Protein AF-A0A850UDJ8-F1 (afdb_monomer_lite)

Radius of gyration: 15.78 Å; chains: 1; bounding box: 30×34×38 Å

Secondary structure (DSSP, 8-state):
-PPPTT-S---TT-S---SSS--------SS-----EEEEE---GGGTTSS--TTS--EEEEEE----S--S----TT----PEEEEEEE--TTT-SEEEEE--

Foldseek 3Di:
DQDDQPDPDAPPPNHDDDPDQDDDDDDDDPDDDDDFKDKAAHPEPVVVPDLDDVRDHFKDWDFDDDPPPPDPDDDPPPDPPGGHTFDIDTDDCHVPRMDMGTTD

Organism: Grus americana (NCBI:txid9117)

Sequence (104 aa):
SPPPPFQP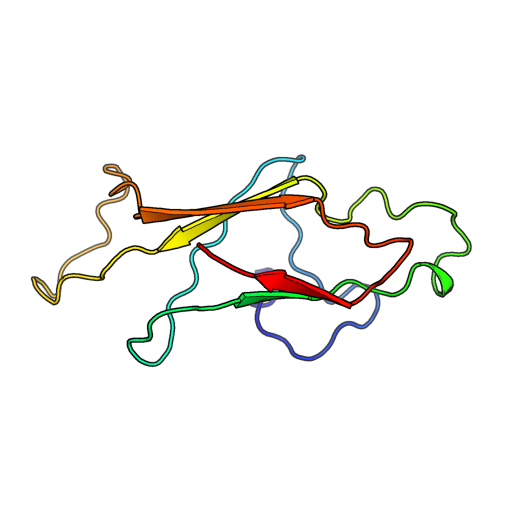DNHPGNCWPFPGSQGHVLIKLSVPITPRAVTMDHVSGSAFHRDSIPSAPKDFAVYVSHLSSRGRGGLKEGREEKGTFLGEFTFLAALNPRQTFQLK

InterPro domains:
  IPR012919 SUN domain [PF07738] (6-104)
  IPR012919 SUN domain [PS51469] (1-104)
  IPR045119 SUN domain-containing protein 1-5 [PTHR12911] (7-104)

Structure (mmCIF, N/CA/C/O backbone):
data_AF-A0A850UDJ8-F1
#
_entry.id   AF-A0A850UDJ8-F1
#
loop_
_atom_site.group_PDB
_atom_site.id
_atom_site.type_symbol
_atom_site.label_atom_id
_atom_site.label_alt_id
_atom_site.label_comp_id
_atom_site.label_asym_id
_atom_site.label_entity_id
_atom_site.label_seq_id
_atom_site.pdbx_PDB_ins_code
_atom_site.Cartn_x
_atom_site.Cartn_y
_atom_site.Cartn_z
_atom_site.occupancy
_atom_site.B_iso_or_equiv
_atom_site.auth_seq_id
_atom_site.auth_comp_id
_atom_site.auth_asym_id
_atom_site.auth_atom_id
_atom_site.pdbx_PDB_model_num
ATOM 1 N N . SER A 1 1 ? -1.351 18.601 -11.253 1.00 52.19 1 SER A N 1
ATOM 2 C CA . SER A 1 1 ? -1.547 17.717 -10.090 1.00 52.19 1 SER A CA 1
ATOM 3 C C . SER A 1 1 ? -1.498 16.276 -10.548 1.00 52.19 1 SER A C 1
ATOM 5 O O . SER A 1 1 ? -2.068 16.011 -11.601 1.00 52.19 1 SER A O 1
ATOM 7 N N . PRO A 1 2 ? -0.815 15.372 -9.831 1.00 52.78 2 PRO A N 1
ATOM 8 C CA . PRO A 1 2 ? -0.848 13.950 -10.162 1.00 52.78 2 PRO A CA 1
ATOM 9 C C . PRO A 1 2 ? -2.263 13.380 -9.922 1.00 52.78 2 PRO A C 1
ATOM 11 O O . PRO A 1 2 ? -3.002 13.941 -9.103 1.00 52.78 2 PRO A O 1
ATOM 14 N N . PRO A 1 3 ? -2.670 12.319 -10.643 1.00 56.88 3 PRO A N 1
ATOM 15 C CA . PRO A 1 3 ? -3.977 11.697 -10.451 1.00 56.88 3 PRO A CA 1
ATOM 16 C C . PRO A 1 3 ? -4.118 11.156 -9.017 1.00 56.88 3 PRO A C 1
ATOM 18 O O . PRO A 1 3 ? -3.115 10.802 -8.393 1.00 56.88 3 PRO A O 1
ATOM 21 N N . PRO A 1 4 ? -5.340 11.105 -8.455 1.00 62.09 4 PRO A N 1
ATOM 22 C CA . PRO A 1 4 ? -5.552 10.538 -7.129 1.00 62.09 4 PRO A CA 1
ATOM 23 C C . PRO A 1 4 ? -5.120 9.060 -7.104 1.00 62.09 4 PRO A C 1
ATOM 25 O O . PRO A 1 4 ? -5.325 8.358 -8.092 1.00 62.09 4 PRO A O 1
ATOM 28 N N . PRO A 1 5 ? -4.602 8.545 -5.974 1.00 60.41 5 PRO A N 1
ATOM 29 C CA . PRO A 1 5 ? -4.069 7.178 -5.863 1.00 60.41 5 PRO A CA 1
ATOM 30 C C . PRO A 1 5 ? -5.134 6.068 -5.984 1.00 60.41 5 PRO A C 1
ATOM 32 O O . PRO A 1 5 ? -4.816 4.893 -5.847 1.00 60.41 5 PRO A O 1
ATOM 35 N N . PHE A 1 6 ? -6.399 6.426 -6.232 1.00 63.16 6 PHE A N 1
ATOM 36 C CA . PHE A 1 6 ? -7.558 5.528 -6.277 1.00 63.16 6 PHE A CA 1
ATOM 37 C C . PHE A 1 6 ? -8.179 5.436 -7.669 1.00 63.16 6 PHE A C 1
ATOM 39 O O . PHE A 1 6 ? -9.403 5.425 -7.803 1.00 63.16 6 PHE A O 1
ATOM 46 N N . GLN A 1 7 ? -7.359 5.416 -8.716 1.00 63.16 7 GLN A N 1
ATOM 47 C CA . GLN A 1 7 ? -7.863 5.082 -10.042 1.00 63.16 7 GLN A CA 1
ATOM 48 C C . GLN A 1 7 ? -7.795 3.560 -10.233 1.00 63.16 7 GLN A C 1
ATOM 50 O O . GLN A 1 7 ? -6.753 2.968 -9.969 1.00 63.16 7 GLN A O 1
ATOM 55 N N . PRO A 1 8 ? -8.891 2.902 -10.657 1.00 64.31 8 PRO A N 1
ATOM 56 C CA . PRO A 1 8 ? -8.872 1.471 -10.972 1.00 64.31 8 PRO A CA 1
ATOM 57 C C . PRO A 1 8 ? -8.052 1.165 -12.236 1.00 64.31 8 PRO A C 1
ATOM 59 O O . PRO A 1 8 ? -7.774 0.006 -12.529 1.00 64.31 8 PRO A O 1
ATOM 62 N N . ASP A 1 9 ? -7.696 2.207 -12.987 1.00 70.69 9 ASP A N 1
ATOM 63 C CA . ASP A 1 9 ? -6.836 2.153 -14.154 1.00 70.69 9 ASP A CA 1
ATOM 64 C C . ASP A 1 9 ? -5.365 2.042 -13.726 1.00 70.69 9 ASP A C 1
ATOM 66 O O . ASP A 1 9 ? -4.840 2.912 -13.033 1.00 70.69 9 ASP A O 1
ATOM 70 N N . ASN A 1 10 ? -4.710 0.967 -14.163 1.00 69.31 10 ASN A N 1
ATOM 71 C CA . ASN A 1 10 ? -3.302 0.684 -13.918 1.00 69.31 10 ASN A CA 1
ATOM 72 C C . ASN A 1 10 ? -2.476 0.611 -15.214 1.00 69.31 10 ASN A C 1
ATOM 74 O O . ASN A 1 10 ? -1.465 -0.087 -15.238 1.00 69.31 10 ASN A O 1
ATOM 78 N N . HIS A 1 11 ? -2.883 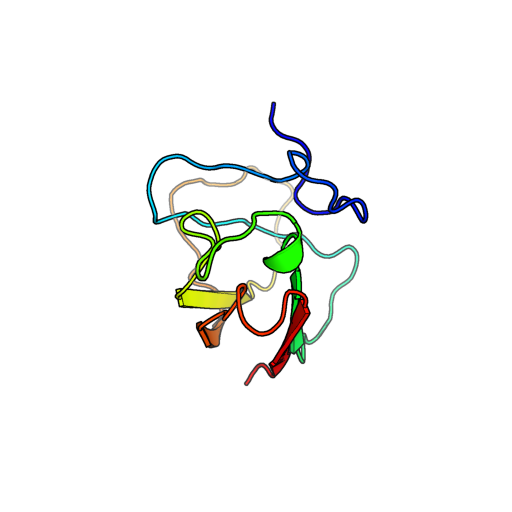1.277 -16.300 1.00 76.00 11 HIS A N 1
ATOM 79 C CA . HIS A 1 11 ? -2.078 1.327 -17.523 1.00 76.00 11 HIS A CA 1
ATOM 80 C C . HIS A 1 11 ? -0.713 2.000 -17.264 1.00 76.00 11 HIS A C 1
ATOM 82 O O . HIS A 1 11 ? -0.594 2.863 -16.388 1.00 76.00 11 HIS A O 1
ATOM 88 N N . PRO A 1 12 ? 0.343 1.648 -18.025 1.00 75.12 12 PRO A N 1
ATOM 89 C CA . PRO A 1 12 ? 1.637 2.318 -17.923 1.00 75.12 12 PRO A CA 1
ATOM 90 C C . PRO A 1 12 ? 1.511 3.847 -18.001 1.00 75.12 12 PRO A C 1
ATOM 92 O O . PRO A 1 12 ? 0.957 4.380 -18.957 1.00 75.12 12 PRO A O 1
ATOM 95 N N . GLY A 1 13 ? 2.032 4.544 -16.987 1.00 74.56 13 GLY A N 1
ATOM 96 C CA . GLY A 1 13 ? 1.941 6.006 -16.860 1.00 74.56 13 GLY A CA 1
ATOM 97 C C . GLY A 1 13 ? 0.802 6.505 -15.963 1.00 74.56 13 GLY A C 1
ATOM 98 O O . GLY A 1 13 ? 0.881 7.630 -15.475 1.00 74.56 13 GLY A O 1
ATOM 99 N N . ASN A 1 14 ? -0.189 5.664 -15.652 1.00 79.31 14 ASN A N 1
ATOM 100 C CA . ASN A 1 14 ? -1.286 5.984 -14.735 1.00 79.31 14 ASN A CA 1
ATOM 101 C C . ASN A 1 14 ? -0.928 5.584 -13.298 1.00 79.31 14 ASN A C 1
ATOM 103 O O . ASN A 1 14 ? -1.538 4.710 -12.689 1.00 79.31 14 ASN A O 1
ATOM 107 N N . CYS A 1 15 ? 0.110 6.215 -12.755 1.00 81.62 15 CYS A N 1
ATOM 108 C CA . CYS A 1 15 ? 0.528 6.040 -11.367 1.00 81.62 15 CYS A CA 1
ATOM 109 C C . CYS A 1 15 ? 0.705 7.395 -10.670 1.00 81.62 15 CYS A C 1
ATOM 111 O O . CYS A 1 15 ? 0.694 8.451 -11.306 1.00 81.62 15 CYS A O 1
ATOM 113 N N . TRP A 1 16 ? 0.845 7.371 -9.343 1.00 83.50 16 TRP A N 1
ATOM 114 C CA . TRP A 1 16 ? 1.138 8.560 -8.545 1.00 83.50 16 TRP A CA 1
ATOM 115 C C . TRP A 1 16 ? 2.638 8.609 -8.221 1.00 83.50 16 TRP A C 1
ATOM 117 O O . TRP A 1 16 ? 3.081 7.911 -7.305 1.00 83.50 16 TRP A O 1
ATOM 127 N N . PRO A 1 17 ? 3.447 9.379 -8.972 1.00 84.50 17 PRO A N 1
ATOM 128 C CA . PRO A 1 17 ? 4.866 9.511 -8.682 1.00 84.50 17 PRO A CA 1
ATOM 129 C C . PRO A 1 17 ? 5.100 10.488 -7.525 1.00 84.50 17 PRO A C 1
ATOM 131 O O . PRO A 1 17 ? 4.431 11.517 -7.411 1.00 84.50 17 PRO A O 1
ATOM 134 N N . PHE A 1 18 ? 6.123 10.206 -6.723 1.00 86.44 18 PHE A N 1
ATOM 135 C CA . PHE A 1 18 ? 6.686 11.129 -5.740 1.00 86.44 18 PHE A CA 1
ATOM 136 C C . PHE A 1 18 ? 8.216 11.182 -5.900 1.00 86.44 18 PHE A C 1
ATOM 138 O O . PHE A 1 18 ? 8.810 10.225 -6.400 1.00 86.44 18 PHE A O 1
ATOM 145 N N . PRO A 1 19 ? 8.874 12.303 -5.549 1.00 86.62 19 PRO A N 1
ATOM 146 C CA . PRO A 1 19 ? 10.322 12.425 -5.677 1.00 86.62 19 PRO A CA 1
ATOM 147 C C . PRO A 1 19 ? 11.054 11.551 -4.648 1.00 86.62 19 PRO A C 1
ATOM 149 O O . PRO A 1 19 ? 10.709 11.542 -3.469 1.00 86.62 19 PRO A O 1
ATOM 152 N N . GLY A 1 20 ? 12.116 10.871 -5.086 1.00 90.62 20 GLY A N 1
ATOM 153 C CA . GLY A 1 20 ? 12.928 10.004 -4.229 1.00 90.62 20 GLY A CA 1
ATOM 154 C C . GLY A 1 20 ? 12.316 8.617 -4.007 1.00 90.62 20 GLY A C 1
ATOM 155 O O . GLY A 1 20 ? 11.490 8.156 -4.786 1.00 90.62 20 GLY A O 1
ATOM 156 N N . SER A 1 21 ? 12.771 7.930 -2.957 1.00 89.94 21 SER A N 1
ATOM 157 C CA . SER A 1 21 ? 12.367 6.555 -2.617 1.00 89.94 21 SER A CA 1
ATOM 158 C C . SER A 1 21 ? 11.565 6.450 -1.318 1.00 89.94 21 SER A C 1
ATOM 160 O O . SER A 1 21 ? 11.171 5.355 -0.925 1.00 89.94 21 SER A O 1
ATOM 162 N N . GLN A 1 22 ? 11.323 7.577 -0.644 1.00 91.88 22 GLN A N 1
ATOM 163 C CA . GLN A 1 22 ? 10.589 7.643 0.614 1.00 91.88 22 GLN A CA 1
ATOM 164 C C . GLN A 1 22 ? 9.468 8.671 0.506 1.00 91.88 22 GLN A C 1
ATOM 166 O O . GLN A 1 22 ? 9.687 9.814 0.111 1.00 91.88 22 GLN A O 1
ATOM 171 N N . GLY A 1 23 ? 8.266 8.255 0.881 1.00 89.38 23 GLY A N 1
ATOM 172 C CA . GLY A 1 23 ? 7.072 9.081 0.853 1.00 89.38 23 GLY A CA 1
ATOM 173 C C . GLY A 1 23 ? 5.960 8.425 1.659 1.00 89.38 23 GLY A C 1
ATOM 174 O O . GLY A 1 23 ? 6.069 7.269 2.066 1.00 89.38 23 GLY A O 1
ATOM 175 N N . HIS A 1 24 ? 4.888 9.168 1.897 1.00 88.81 24 H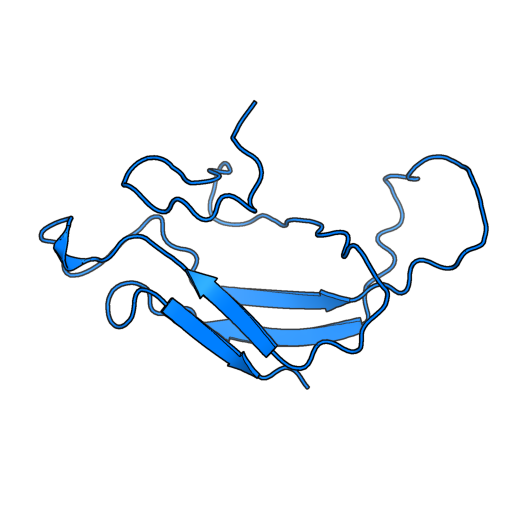IS A N 1
ATOM 176 C CA . HIS A 1 24 ? 3.691 8.649 2.544 1.00 88.81 24 HIS A CA 1
ATOM 177 C C . HIS A 1 24 ? 2.449 9.193 1.847 1.00 88.81 24 HIS A C 1
ATOM 179 O O . HIS A 1 24 ? 2.469 10.260 1.233 1.00 88.81 24 HIS A O 1
ATOM 185 N N . VAL A 1 25 ? 1.355 8.449 1.962 1.00 87.56 25 VAL A N 1
ATOM 186 C CA . VAL A 1 25 ? 0.041 8.855 1.473 1.00 87.56 25 VAL A CA 1
ATOM 187 C C . VAL A 1 25 ? -0.969 8.681 2.595 1.00 87.56 25 VAL A C 1
ATOM 189 O O . VAL A 1 25 ? -1.004 7.644 3.257 1.00 87.56 25 VAL A O 1
ATOM 192 N N . LEU A 1 26 ? -1.792 9.704 2.818 1.00 87.38 26 LEU A N 1
ATOM 193 C CA . LEU A 1 26 ? -2.900 9.627 3.760 1.00 87.38 26 LEU A CA 1
ATOM 194 C C . LEU A 1 26 ? -4.184 9.288 3.007 1.00 87.38 26 LEU A C 1
ATOM 196 O O . LEU A 1 26 ? -4.603 10.007 2.100 1.00 87.38 26 LEU A O 1
ATOM 200 N N . ILE A 1 27 ? -4.819 8.193 3.411 1.00 87.69 27 ILE A N 1
ATOM 201 C CA . ILE A 1 27 ? -6.029 7.669 2.783 1.00 87.69 27 ILE A C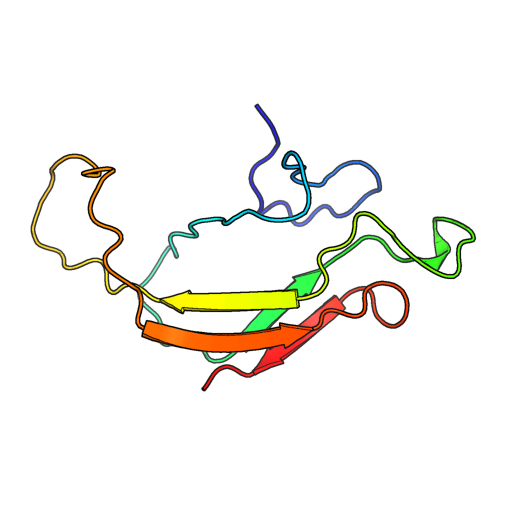A 1
ATOM 202 C C . ILE A 1 27 ? -7.191 7.812 3.761 1.00 87.69 27 ILE A C 1
ATOM 204 O O . ILE A 1 27 ? -7.241 7.133 4.784 1.00 87.69 27 ILE A O 1
ATOM 208 N N . LYS A 1 28 ? -8.153 8.682 3.439 1.00 88.12 28 LYS A N 1
ATOM 209 C CA . LYS A 1 28 ? -9.402 8.788 4.197 1.00 88.12 28 LYS A CA 1
ATOM 210 C C . LYS A 1 28 ? -10.430 7.814 3.628 1.00 88.12 28 LYS A C 1
ATOM 212 O O . LYS A 1 28 ? -10.904 8.000 2.511 1.00 88.12 28 LYS A O 1
ATOM 217 N N . LEU A 1 29 ? -10.792 6.803 4.412 1.00 87.88 29 LEU A N 1
ATOM 218 C CA . LEU A 1 29 ? -11.852 5.865 4.049 1.00 87.88 29 LEU A CA 1
ATOM 219 C C . LEU A 1 29 ? -13.227 6.545 4.107 1.00 87.88 29 LEU A C 1
ATOM 221 O O . LEU A 1 29 ? -13.459 7.442 4.921 1.00 87.88 29 LEU A O 1
ATOM 225 N N . SER A 1 30 ? -14.142 6.116 3.236 1.00 87.75 30 SER A N 1
ATOM 226 C CA . SER A 1 30 ? -15.509 6.654 3.159 1.00 87.75 30 SER A CA 1
ATOM 227 C C . SER A 1 30 ? -16.331 6.354 4.412 1.00 87.75 30 SER A C 1
ATOM 229 O O . SER A 1 30 ? -17.203 7.139 4.781 1.00 87.75 30 SER A O 1
ATOM 231 N N . VAL A 1 31 ? -16.033 5.236 5.074 1.00 88.06 31 VAL A N 1
ATOM 232 C CA . VAL A 1 31 ? -16.688 4.778 6.298 1.00 88.06 31 VAL A CA 1
ATOM 233 C C . VAL A 1 31 ? -15.652 4.246 7.295 1.00 88.06 31 VAL A C 1
ATOM 235 O O . VAL A 1 31 ? -14.586 3.781 6.879 1.00 88.06 31 VAL A O 1
ATOM 238 N N . PRO A 1 32 ? -15.942 4.286 8.607 1.00 87.62 32 PRO A N 1
ATOM 239 C CA . PRO A 1 32 ? -15.101 3.648 9.612 1.00 87.62 32 PRO A CA 1
ATOM 240 C C . PRO A 1 32 ? -15.110 2.124 9.444 1.00 87.62 32 PRO A C 1
ATOM 242 O O . PRO A 1 32 ? -16.177 1.515 9.388 1.00 87.62 32 PRO A O 1
ATOM 245 N N . ILE A 1 33 ? -13.928 1.509 9.404 1.00 89.62 33 ILE A N 1
ATOM 246 C CA . ILE A 1 33 ? -13.755 0.051 9.360 1.00 89.62 33 ILE A CA 1
ATOM 247 C C . ILE A 1 33 ? -12.607 -0.379 10.273 1.00 89.62 33 ILE A C 1
ATOM 249 O O . ILE A 1 33 ? -11.740 0.425 10.613 1.00 89.62 33 ILE A O 1
ATOM 253 N N . THR A 1 34 ? -12.558 -1.671 10.591 1.00 91.88 34 THR A N 1
ATOM 254 C CA . THR A 1 34 ? -11.342 -2.336 11.076 1.00 91.88 34 THR A CA 1
ATOM 255 C C . THR A 1 34 ? -10.650 -2.981 9.873 1.00 91.88 34 THR A C 1
ATOM 257 O O . THR A 1 34 ? -11.148 -3.996 9.373 1.00 91.88 34 THR A O 1
ATOM 260 N N . PRO A 1 35 ? -9.563 -2.395 9.340 1.00 92.88 35 PRO A N 1
ATOM 261 C CA . PRO A 1 35 ? -8.901 -2.945 8.165 1.00 92.88 35 PRO A CA 1
ATOM 262 C C . PRO A 1 35 ? -8.234 -4.280 8.523 1.00 92.88 35 PRO A C 1
ATOM 264 O O . PRO A 1 35 ? -7.562 -4.389 9.542 1.00 92.88 35 PRO A O 1
ATOM 267 N N . ARG A 1 36 ? -8.432 -5.301 7.683 1.00 95.62 36 ARG A N 1
ATOM 268 C CA . ARG A 1 36 ? -7.818 -6.635 7.855 1.00 95.62 36 ARG A CA 1
ATOM 269 C C . ARG A 1 36 ? -6.681 -6.901 6.882 1.00 95.62 36 ARG A C 1
ATOM 271 O O . ARG A 1 36 ? -5.797 -7.694 7.166 1.00 95.62 36 ARG A O 1
ATOM 278 N N . ALA A 1 37 ? -6.722 -6.254 5.725 1.00 96.94 37 ALA A N 1
ATOM 279 C CA . ALA A 1 37 ? -5.720 -6.401 4.691 1.00 96.94 37 ALA A CA 1
ATOM 280 C C . ALA A 1 37 ? -5.637 -5.124 3.857 1.00 96.94 37 ALA A C 1
ATOM 282 O O . ALA A 1 37 ? -6.612 -4.373 3.760 1.00 96.94 37 ALA A O 1
ATOM 283 N N . VAL A 1 38 ? -4.492 -4.919 3.217 1.00 95.62 38 VAL A N 1
ATOM 284 C CA . VAL A 1 38 ? -4.321 -3.954 2.125 1.00 95.62 38 VAL A CA 1
ATOM 285 C C . VAL A 1 38 ? -3.909 -4.692 0.863 1.00 95.62 38 VAL A C 1
ATOM 287 O O . VAL A 1 38 ? -3.292 -5.751 0.938 1.00 95.62 38 VAL A O 1
ATOM 290 N N . THR A 1 39 ? -4.247 -4.146 -0.300 1.00 95.00 39 THR A N 1
ATOM 291 C CA . THR A 1 39 ? -3.768 -4.663 -1.587 1.00 95.00 39 THR A CA 1
ATOM 292 C C . THR A 1 39 ? -2.980 -3.571 -2.288 1.00 95.00 39 THR A C 1
ATOM 294 O O . THR A 1 39 ? -3.441 -2.433 -2.346 1.00 95.00 39 THR A O 1
ATOM 297 N N . MET A 1 40 ? -1.796 -3.919 -2.785 1.00 91.56 40 MET A N 1
ATOM 298 C CA . MET A 1 40 ? -0.960 -3.051 -3.606 1.00 91.56 40 MET A CA 1
ATOM 299 C C . MET A 1 40 ? -0.916 -3.604 -5.026 1.00 91.56 40 MET A C 1
ATOM 301 O O . MET A 1 40 ? -0.623 -4.786 -5.225 1.00 9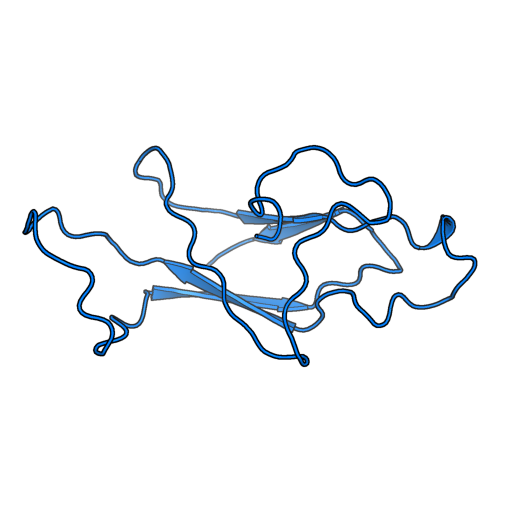1.56 40 MET A O 1
ATOM 305 N N . ASP A 1 41 ? -1.204 -2.726 -5.982 1.00 89.00 41 ASP A N 1
ATOM 306 C CA . ASP A 1 41 ? -1.181 -3.009 -7.410 1.00 89.00 41 ASP A CA 1
ATOM 307 C C . ASP A 1 41 ? -0.078 -2.206 -8.100 1.00 89.00 41 ASP A C 1
ATOM 309 O O . ASP A 1 41 ? 0.181 -1.048 -7.768 1.00 89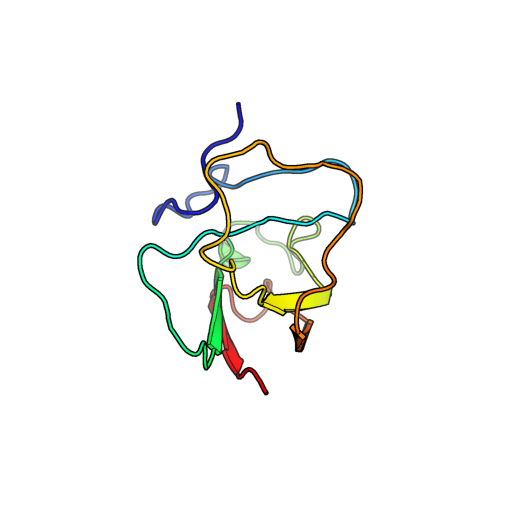.00 41 ASP A O 1
ATOM 313 N N . HIS A 1 42 ? 0.542 -2.819 -9.102 1.00 86.50 42 HIS A N 1
ATOM 314 C CA . HIS A 1 42 ? 1.504 -2.193 -9.995 1.00 86.50 42 HIS A CA 1
ATOM 315 C C . HIS A 1 42 ? 1.334 -2.749 -11.413 1.00 86.50 42 HIS A C 1
ATOM 317 O O . HIS A 1 42 ? 0.804 -3.840 -11.615 1.00 86.50 42 HIS A O 1
ATOM 323 N N . VAL A 1 43 ? 1.796 -2.006 -12.417 1.00 82.06 43 VAL A N 1
ATOM 324 C CA . VAL A 1 43 ? 1.890 -2.507 -13.797 1.00 82.06 43 VAL A CA 1
ATOM 325 C C . VAL A 1 43 ? 2.713 -3.800 -13.849 1.00 82.06 43 VAL A C 1
ATOM 327 O O . VAL A 1 43 ? 3.750 -3.894 -13.187 1.00 82.06 43 VAL A O 1
ATOM 330 N N . SER A 1 44 ? 2.266 -4.781 -14.645 1.00 69.38 44 SER A N 1
ATOM 331 C CA . SER A 1 44 ? 2.969 -6.061 -14.824 1.00 69.38 44 SER A CA 1
ATOM 332 C C . SER A 1 44 ? 4.382 -5.860 -15.370 1.00 69.38 44 SER A C 1
ATOM 334 O O . SER A 1 44 ? 4.572 -5.154 -16.361 1.00 69.38 44 SER A O 1
ATOM 336 N N . GLY A 1 45 ? 5.369 -6.545 -14.781 1.00 61.12 45 GLY A N 1
ATOM 337 C CA . GLY A 1 45 ? 6.756 -6.546 -15.266 1.00 61.12 45 GLY A CA 1
ATOM 338 C C . GLY A 1 45 ? 6.894 -7.063 -16.702 1.00 61.12 45 GLY A C 1
ATOM 339 O O . GLY A 1 45 ? 7.758 -6.595 -17.444 1.00 61.12 45 GLY A O 1
ATOM 340 N N . SER A 1 46 ? 5.973 -7.934 -17.141 1.00 61.06 46 SER A N 1
ATOM 341 C CA . SER A 1 46 ? 5.904 -8.421 -18.526 1.00 61.06 46 SER A CA 1
ATOM 342 C C . SER A 1 46 ? 5.725 -7.300 -19.556 1.00 61.06 46 SER A C 1
ATOM 344 O O . SER A 1 46 ? 6.086 -7.486 -20.712 1.00 61.06 46 SER A O 1
ATOM 346 N N . ALA A 1 47 ? 5.208 -6.133 -19.150 1.00 60.12 47 ALA A N 1
ATOM 347 C CA . ALA A 1 47 ? 5.061 -4.970 -20.022 1.00 60.12 47 ALA A CA 1
ATOM 348 C C . ALA A 1 47 ? 6.388 -4.228 -20.284 1.00 60.12 47 ALA A C 1
ATOM 350 O O . ALA A 1 47 ? 6.459 -3.428 -21.212 1.00 60.12 47 ALA A O 1
ATOM 351 N N . PHE A 1 48 ? 7.435 -4.475 -19.486 1.00 59.81 48 PHE A N 1
ATOM 352 C CA . PHE A 1 48 ? 8.689 -3.711 -19.525 1.00 59.81 48 PHE A CA 1
ATOM 353 C C . PHE A 1 48 ? 9.905 -4.508 -20.015 1.00 59.81 48 PHE A C 1
ATOM 355 O O . PHE A 1 48 ? 11.000 -3.948 -20.038 1.00 59.81 48 PHE A O 1
ATOM 362 N N . HIS A 1 49 ? 9.744 -5.787 -20.388 1.00 60.06 49 HIS A N 1
ATOM 363 C CA . HIS A 1 49 ? 10.851 -6.685 -20.771 1.00 60.06 49 HIS A CA 1
ATOM 364 C C . HIS A 1 49 ? 12.047 -6.636 -19.789 1.00 60.06 49 HIS A C 1
ATOM 366 O O . HIS A 1 49 ? 13.203 -6.718 -20.202 1.00 60.06 49 HIS A O 1
ATOM 372 N N . ARG A 1 50 ? 11.783 -6.442 -18.488 1.00 60.81 50 ARG A N 1
ATOM 373 C CA . ARG A 1 50 ? 12.805 -6.287 -17.442 1.00 60.81 50 ARG A CA 1
ATOM 374 C C . ARG A 1 50 ? 12.547 -7.226 -16.273 1.00 60.81 50 ARG A C 1
ATOM 376 O O . ARG A 1 50 ? 11.411 -7.371 -15.833 1.00 60.81 50 ARG A O 1
ATOM 383 N N . ASP A 1 51 ? 13.637 -7.731 -15.698 1.00 63.56 51 ASP A N 1
ATOM 384 C CA . ASP A 1 51 ? 13.636 -8.571 -14.489 1.00 63.56 51 ASP A CA 1
ATOM 385 C C . ASP A 1 51 ? 13.311 -7.785 -13.205 1.00 63.56 51 ASP A C 1
ATOM 387 O O . ASP A 1 51 ? 13.151 -8.356 -12.128 1.00 63.56 51 ASP A O 1
ATOM 391 N N . SER A 1 52 ? 13.227 -6.453 -13.291 1.00 67.62 52 SER A N 1
ATOM 392 C CA . SER A 1 52 ? 12.863 -5.581 -12.175 1.00 67.62 52 SER A CA 1
ATOM 393 C C . SER A 1 52 ? 12.087 -4.350 -12.637 1.00 67.62 52 SER A C 1
ATOM 395 O O . SER A 1 52 ? 12.223 -3.892 -13.774 1.00 67.62 52 SER A O 1
ATOM 397 N N . ILE A 1 53 ? 11.298 -3.786 -11.720 1.00 78.25 53 ILE A N 1
ATOM 398 C CA . ILE A 1 53 ? 10.588 -2.518 -11.905 1.00 78.25 53 ILE A CA 1
ATOM 399 C C . ILE A 1 53 ? 11.141 -1.527 -10.870 1.00 78.25 53 ILE A C 1
ATOM 401 O O . ILE A 1 53 ? 10.621 -1.463 -9.759 1.00 78.25 53 ILE A O 1
ATOM 405 N N . PRO A 1 54 ? 12.224 -0.785 -11.183 1.00 79.56 54 PRO A N 1
ATOM 406 C CA . PRO A 1 54 ? 12.970 -0.007 -10.186 1.00 79.56 54 PRO A CA 1
ATOM 407 C C . PRO A 1 54 ? 12.150 1.082 -9.491 1.00 79.56 54 PRO A C 1
ATOM 409 O O . PRO A 1 54 ? 12.493 1.501 -8.393 1.00 79.56 54 PRO A O 1
ATOM 412 N N . SER A 1 55 ? 11.087 1.557 -10.145 1.00 85.44 55 SER A N 1
ATOM 413 C CA . SER A 1 55 ? 10.181 2.575 -9.613 1.00 85.44 55 SER A CA 1
ATOM 414 C C . SER A 1 55 ? 9.088 2.011 -8.706 1.00 85.44 55 SER A C 1
ATOM 416 O O . SER A 1 55 ? 8.364 2.792 -8.095 1.00 85.44 55 SER A O 1
ATOM 418 N N . ALA A 1 56 ? 8.904 0.689 -8.664 1.00 87.94 56 ALA A N 1
ATOM 419 C CA . ALA A 1 56 ? 7.873 0.093 -7.832 1.00 87.94 56 ALA A CA 1
ATOM 420 C C . ALA A 1 56 ? 8.229 0.274 -6.346 1.00 87.94 56 ALA A C 1
ATOM 422 O O . ALA A 1 56 ? 9.400 0.126 -5.980 1.00 87.94 56 ALA A O 1
ATOM 423 N N . PRO A 1 57 ? 7.240 0.552 -5.475 1.00 88.00 57 PRO A N 1
ATOM 424 C CA . PRO A 1 57 ? 7.456 0.522 -4.037 1.00 88.00 57 PRO A CA 1
ATOM 425 C C . PRO A 1 57 ? 8.033 -0.829 -3.613 1.00 88.00 57 PRO A C 1
ATOM 427 O O . PRO A 1 57 ? 7.658 -1.867 -4.158 1.00 88.00 57 PRO A O 1
ATOM 430 N N . LYS A 1 58 ? 8.939 -0.813 -2.638 1.00 91.12 58 LYS A N 1
ATOM 431 C CA . LYS A 1 58 ? 9.536 -2.031 -2.092 1.00 91.12 58 LYS A CA 1
ATOM 432 C C . LYS A 1 58 ? 9.039 -2.257 -0.675 1.00 91.12 58 LYS A C 1
ATOM 434 O O . LYS A 1 58 ? 8.103 -3.021 -0.476 1.00 91.12 58 LYS A O 1
ATOM 439 N N . ASP A 1 59 ? 9.624 -1.557 0.283 1.00 95.44 59 ASP A N 1
ATOM 440 C CA . ASP A 1 59 ? 9.287 -1.695 1.694 1.00 95.44 59 ASP A CA 1
ATOM 441 C C . ASP A 1 59 ? 8.285 -0.605 2.088 1.00 95.44 59 ASP A C 1
ATOM 443 O O . ASP A 1 59 ? 8.461 0.568 1.743 1.00 95.44 59 ASP A O 1
ATOM 447 N N . PHE A 1 60 ? 7.204 -0.990 2.764 1.00 95.69 60 PHE A N 1
ATOM 448 C CA . PHE A 1 60 ? 6.169 -0.058 3.205 1.00 95.69 60 PHE A CA 1
ATOM 449 C C . PHE A 1 60 ? 5.551 -0.484 4.536 1.00 95.69 60 PHE A C 1
ATOM 451 O O . PHE A 1 60 ? 5.513 -1.664 4.883 1.00 95.69 60 PHE A O 1
ATOM 458 N N . ALA A 1 61 ? 5.013 0.495 5.260 1.00 95.81 61 ALA A N 1
ATOM 459 C CA . ALA A 1 61 ? 4.321 0.291 6.524 1.00 95.81 61 ALA A CA 1
ATOM 460 C C . ALA A 1 61 ? 2.908 0.880 6.475 1.00 95.81 61 ALA A C 1
ATOM 462 O O . ALA A 1 61 ? 2.665 1.897 5.823 1.00 95.81 61 ALA A O 1
ATOM 463 N N . VAL A 1 62 ? 1.975 0.239 7.178 1.00 95.19 62 VAL A N 1
ATOM 464 C CA . VAL A 1 62 ? 0.575 0.666 7.269 1.00 95.19 62 VAL A CA 1
ATOM 465 C C . VAL A 1 62 ? 0.282 1.143 8.683 1.00 95.19 62 VAL A C 1
ATOM 467 O O . VAL A 1 62 ? 0.566 0.449 9.660 1.00 95.19 62 VAL A O 1
ATOM 470 N N . TYR A 1 63 ? -0.339 2.315 8.779 1.00 93.50 63 TYR A N 1
ATOM 471 C CA . TYR A 1 63 ? -0.803 2.911 10.026 1.00 93.50 63 TYR A CA 1
ATOM 472 C C . TYR A 1 63 ? -2.278 3.290 9.892 1.00 93.50 63 TYR A C 1
ATOM 474 O O . TYR A 1 63 ? -2.724 3.677 8.810 1.00 93.50 63 TYR A O 1
ATOM 482 N N . VAL A 1 64 ? -3.033 3.226 10.987 1.00 91.12 64 VAL A N 1
ATOM 483 C CA . VAL A 1 64 ? -4.409 3.736 11.056 1.00 91.12 64 VAL A CA 1
ATOM 484 C C . VAL A 1 64 ? -4.510 4.836 12.102 1.00 91.12 64 VAL A C 1
ATOM 486 O O . VAL A 1 64 ? -4.039 4.676 13.224 1.00 91.12 64 VAL A O 1
ATOM 489 N N . SER A 1 65 ? -5.140 5.958 11.761 1.00 86.00 65 SER A N 1
ATOM 490 C CA . SER A 1 65 ? -5.558 6.941 12.758 1.00 86.00 65 SER A CA 1
ATOM 491 C C . SER A 1 65 ? -7.074 6.895 12.905 1.00 86.00 65 SER A C 1
ATOM 493 O O . SER A 1 65 ? -7.827 6.875 11.928 1.00 86.00 65 SER A O 1
ATOM 495 N N . HIS A 1 66 ? -7.542 6.853 14.149 1.00 78.31 66 HIS A N 1
ATOM 496 C CA . HIS A 1 66 ? -8.946 7.101 14.426 1.00 78.31 66 HIS A CA 1
ATOM 497 C C . HIS A 1 66 ? -9.150 8.607 14.336 1.00 78.31 66 HIS A C 1
ATOM 499 O O . HIS A 1 66 ? -8.715 9.340 15.223 1.00 78.31 66 HIS A O 1
ATOM 505 N N . LEU A 1 67 ? -9.797 9.072 13.264 1.00 63.66 67 LEU A N 1
ATOM 506 C CA . LEU A 1 67 ? -10.216 10.465 13.174 1.00 63.66 67 LEU A CA 1
ATOM 507 C C . LEU A 1 67 ? -11.221 10.700 14.307 1.00 63.66 67 LEU A C 1
ATOM 509 O O . LEU A 1 67 ? -12.395 10.339 14.194 1.00 63.66 67 LEU A O 1
ATOM 513 N N . SER A 1 68 ? -10.755 11.224 15.442 1.00 56.00 68 SER A N 1
ATOM 514 C CA . SER A 1 68 ? -11.666 11.565 16.522 1.00 56.00 68 SER A CA 1
ATOM 515 C C . SER A 1 68 ? -12.609 12.630 15.971 1.00 56.00 68 SER A C 1
ATOM 517 O O . SER A 1 68 ? -12.183 13.635 15.406 1.00 56.00 68 SER A O 1
ATOM 519 N N . SER A 1 69 ? -13.911 12.415 16.104 1.00 51.16 69 SER A N 1
ATOM 520 C CA . SER A 1 69 ? -14.954 13.341 15.653 1.00 51.16 69 SER A CA 1
ATOM 521 C C . SER A 1 69 ? -14.955 14.680 16.415 1.00 51.16 69 SER A C 1
ATOM 523 O O . SER A 1 69 ? -15.886 15.476 16.286 1.00 51.16 69 SER A O 1
ATOM 525 N N . ARG A 1 70 ? -13.897 14.988 17.177 1.00 48.28 70 ARG A N 1
ATOM 526 C CA . ARG A 1 70 ? -13.667 16.300 17.772 1.00 48.28 70 ARG A CA 1
ATOM 527 C C . ARG A 1 70 ? -13.019 17.240 16.759 1.00 48.28 70 ARG A C 1
ATOM 529 O O . ARG A 1 70 ? -11.816 17.455 16.761 1.00 48.28 70 ARG A O 1
ATOM 536 N N . GLY A 1 71 ? -13.881 17.884 15.979 1.00 42.31 71 GLY A N 1
ATOM 537 C CA . GLY A 1 71 ? -13.623 19.238 15.500 1.00 42.31 71 GLY A CA 1
ATOM 538 C C . GLY A 1 71 ? -13.613 19.400 13.987 1.00 42.31 71 GLY A C 1
ATOM 539 O O . GLY A 1 71 ? -12.685 19.005 13.293 1.00 42.31 71 GLY A O 1
ATOM 540 N N . ARG A 1 72 ? -14.619 20.124 13.490 1.00 49.28 72 ARG A N 1
ATOM 541 C CA . ARG A 1 72 ? -14.450 21.024 12.344 1.00 49.28 72 ARG A CA 1
ATOM 542 C C . ARG A 1 72 ? -13.296 21.978 12.681 1.00 49.28 72 ARG A C 1
ATOM 544 O O . ARG A 1 72 ? -13.490 22.896 13.469 1.00 49.28 72 ARG A O 1
ATOM 551 N N . GLY A 1 73 ? -12.107 21.755 12.135 1.00 39.09 73 GLY A N 1
ATOM 552 C CA . GLY A 1 73 ? -10.994 22.680 12.323 1.00 39.09 73 GLY A CA 1
ATOM 553 C C . GLY A 1 73 ? -9.688 22.116 11.793 1.00 39.09 73 GLY A C 1
ATOM 554 O O . GLY A 1 73 ? -9.231 21.103 12.295 1.00 39.09 73 GLY A O 1
ATOM 555 N N . GLY A 1 74 ? -9.158 22.791 10.768 1.00 39.75 74 GLY A N 1
ATOM 556 C CA . GLY A 1 74 ? -7.815 22.712 10.187 1.00 39.75 74 GLY A CA 1
ATOM 557 C C . GLY A 1 74 ? -6.916 21.556 10.613 1.00 39.75 74 GLY A C 1
ATOM 558 O O . GLY A 1 74 ? -6.521 21.467 11.772 1.00 39.75 74 GLY A O 1
ATOM 559 N N . LEU A 1 75 ? -6.507 20.765 9.617 1.00 42.78 75 LEU A N 1
ATOM 560 C CA . LEU A 1 75 ? -5.294 19.954 9.642 1.00 42.78 75 LEU A CA 1
ATOM 561 C C . LEU A 1 75 ? -4.167 20.779 10.282 1.00 42.78 75 LEU A C 1
ATOM 563 O O . LEU A 1 75 ? -3.588 21.652 9.638 1.00 42.78 75 LEU A O 1
ATOM 567 N N . LYS A 1 76 ? -3.889 20.552 11.569 1.00 39.16 76 LYS A N 1
ATOM 568 C CA . LYS A 1 76 ? -2.657 21.034 12.182 1.00 39.16 76 LYS A CA 1
ATOM 569 C C . LYS A 1 76 ? -1.551 20.127 11.672 1.00 39.16 76 LYS A C 1
ATOM 571 O O . LYS A 1 76 ? -1.190 19.140 12.304 1.00 39.16 76 LYS A O 1
ATOM 576 N N . GLU A 1 77 ? -1.059 20.465 10.490 1.00 46.66 77 GLU A N 1
ATOM 577 C CA . GLU A 1 77 ? 0.251 20.052 10.013 1.00 46.66 77 GLU A CA 1
ATOM 578 C C . GLU A 1 77 ? 1.260 20.406 11.116 1.00 46.66 77 GLU A C 1
ATOM 580 O O . GLU A 1 77 ? 1.433 21.573 11.461 1.00 46.66 77 GLU A O 1
ATOM 585 N N . GLY A 1 78 ? 1.814 19.398 11.793 1.00 40.22 78 GLY A N 1
ATOM 586 C CA . GLY A 1 78 ? 2.793 19.623 12.863 1.00 40.22 78 GLY A CA 1
ATOM 587 C C . GLY A 1 78 ? 2.683 18.717 14.084 1.00 40.22 78 GLY A C 1
ATOM 588 O O . GLY A 1 78 ? 3.604 18.695 14.896 1.00 40.22 78 GLY A O 1
ATOM 589 N N . ARG A 1 79 ? 1.621 17.920 14.228 1.00 47.25 79 ARG A N 1
ATOM 590 C CA . ARG A 1 79 ? 1.644 16.791 15.164 1.00 47.25 79 ARG A CA 1
ATOM 591 C C . ARG A 1 79 ? 1.109 15.575 14.443 1.00 47.25 79 ARG A C 1
ATOM 593 O O . ARG A 1 79 ? -0.094 15.371 14.376 1.00 47.25 79 ARG A O 1
ATOM 600 N N . GLU A 1 80 ? 2.029 14.817 13.861 1.00 52.84 80 GLU A N 1
ATOM 601 C CA . GLU A 1 80 ? 1.778 13.464 13.392 1.00 52.84 80 GLU A CA 1
ATOM 602 C C . GLU A 1 80 ? 1.217 12.689 14.588 1.00 52.84 80 GLU A C 1
ATOM 604 O O . GLU A 1 80 ? 1.938 12.267 15.496 1.00 52.84 80 GLU A O 1
ATOM 609 N N . GLU A 1 81 ? -0.106 12.621 14.680 1.00 55.56 81 GLU A N 1
ATOM 610 C CA . GLU A 1 81 ? -0.780 11.714 15.584 1.00 55.56 81 GLU A CA 1
ATOM 611 C C . GLU A 1 81 ? -0.451 10.322 15.065 1.00 55.56 81 GLU A C 1
ATOM 613 O O . GLU A 1 81 ? -1.109 9.811 14.163 1.00 55.56 81 GLU A O 1
ATOM 618 N N . LYS A 1 82 ? 0.685 9.799 15.562 1.00 63.81 82 LYS A N 1
ATOM 619 C CA . LYS A 1 82 ? 1.261 8.506 15.202 1.00 63.81 82 LYS A CA 1
ATOM 620 C C . LYS A 1 82 ? 0.130 7.494 15.194 1.00 63.81 82 LYS A C 1
ATOM 622 O O . LYS A 1 82 ? -0.374 7.120 16.254 1.00 63.81 82 LYS A O 1
ATOM 627 N N . GLY A 1 83 ? -0.297 7.119 13.992 1.00 79.19 83 GLY A N 1
ATOM 628 C CA . GLY A 1 83 ? -1.341 6.127 13.824 1.00 79.19 83 GLY A CA 1
ATOM 629 C C . GLY A 1 83 ? -0.926 4.822 14.495 1.00 79.19 83 GLY A C 1
ATOM 630 O O . GLY A 1 83 ? 0.258 4.553 14.713 1.00 79.19 83 GLY A O 1
ATOM 631 N N . THR A 1 84 ? -1.899 3.990 14.824 1.00 91.19 84 THR A N 1
ATOM 632 C CA . THR A 1 84 ? -1.639 2.624 15.262 1.00 91.19 84 THR A CA 1
ATOM 633 C C . THR A 1 84 ? -0.977 1.867 14.113 1.00 91.19 84 THR A C 1
ATOM 635 O O . THR A 1 84 ? -1.530 1.805 13.016 1.00 91.19 84 THR A O 1
ATOM 638 N N . PHE A 1 85 ? 0.217 1.323 14.352 1.00 92.81 85 PHE A N 1
ATOM 639 C CA . PHE A 1 85 ? 0.938 0.493 13.388 1.00 92.81 85 PHE A CA 1
ATOM 640 C C . PHE A 1 85 ? 0.196 -0.827 13.161 1.00 92.81 85 PHE A C 1
ATOM 642 O O . PHE A 1 85 ? -0.119 -1.527 14.121 1.00 92.81 85 PHE A O 1
ATOM 649 N N . LEU A 1 86 ? -0.057 -1.162 11.897 1.00 94.81 86 LEU A N 1
ATOM 650 C CA . LEU A 1 86 ? -0.790 -2.362 11.484 1.00 94.81 86 LEU A CA 1
ATOM 651 C C . LEU A 1 86 ? 0.091 -3.396 10.772 1.00 94.81 86 LEU A C 1
ATOM 653 O O . LEU A 1 86 ? -0.322 -4.541 10.591 1.00 94.81 86 LEU A O 1
ATOM 657 N N . GLY A 1 87 ? 1.305 -3.020 10.371 1.00 96.00 87 GLY A N 1
ATOM 658 C CA . GLY A 1 87 ? 2.252 -3.937 9.748 1.00 96.00 87 GLY A CA 1
ATOM 659 C C . GLY A 1 87 ? 3.268 -3.246 8.850 1.00 96.00 87 GLY A C 1
ATOM 660 O O . GLY A 1 87 ? 3.077 -2.106 8.426 1.00 96.00 87 GLY A O 1
ATOM 661 N N . GLU A 1 88 ? 4.342 -3.975 8.567 1.00 96.94 88 GLU A N 1
ATOM 662 C CA . GLU A 1 88 ? 5.404 -3.625 7.628 1.00 96.94 88 GLU A CA 1
ATOM 663 C C . GLU A 1 88 ? 5.588 -4.803 6.672 1.00 96.94 88 GLU A C 1
ATOM 665 O O . GLU A 1 88 ? 5.528 -5.965 7.090 1.00 96.94 88 GLU A O 1
ATOM 670 N N . PHE A 1 89 ? 5.749 -4.499 5.389 1.00 96.88 89 PHE A N 1
ATOM 671 C CA . PHE A 1 89 ? 5.703 -5.478 4.314 1.00 96.88 89 PHE A CA 1
ATOM 672 C C . PHE A 1 89 ? 6.675 -5.114 3.191 1.00 96.88 89 PHE A C 1
ATOM 674 O O . PHE A 1 89 ? 7.019 -3.947 3.004 1.00 96.88 89 PHE A O 1
ATOM 681 N N . THR A 1 90 ? 7.034 -6.118 2.391 1.00 95.50 90 THR A N 1
ATOM 682 C CA . THR A 1 90 ? 7.806 -5.948 1.157 1.00 95.50 90 THR A CA 1
ATOM 683 C C . THR A 1 90 ? 6.945 -6.341 -0.040 1.00 95.50 90 THR A C 1
ATOM 685 O O . THR A 1 90 ? 6.456 -7.468 -0.120 1.00 95.50 90 THR A O 1
ATOM 688 N N . PHE A 1 91 ? 6.775 -5.420 -0.984 1.00 92.50 91 PHE A N 1
ATOM 689 C CA . PHE A 1 91 ? 6.084 -5.641 -2.247 1.00 92.50 91 PHE A CA 1
ATOM 690 C C . PHE A 1 91 ? 7.056 -6.108 -3.337 1.00 92.50 91 PHE A C 1
ATOM 692 O O . PHE A 1 91 ? 8.099 -5.501 -3.579 1.00 92.50 91 PHE A O 1
ATOM 699 N N . LEU A 1 92 ? 6.708 -7.208 -4.010 1.00 90.00 92 LEU A N 1
ATOM 700 C CA . LEU A 1 92 ? 7.541 -7.848 -5.038 1.00 90.00 92 LEU A CA 1
ATOM 701 C C . LEU A 1 92 ? 6.925 -7.707 -6.438 1.00 90.00 92 LEU A C 1
ATOM 703 O O . LEU A 1 92 ? 6.523 -8.700 -7.048 1.00 90.00 92 LEU A O 1
ATOM 707 N N . ALA A 1 93 ? 6.843 -6.473 -6.941 1.00 86.69 93 ALA A N 1
ATOM 708 C CA . ALA A 1 93 ? 6.114 -6.124 -8.169 1.00 86.69 93 ALA A CA 1
ATOM 709 C C . ALA A 1 93 ? 6.471 -6.978 -9.402 1.00 86.69 93 ALA A C 1
ATOM 711 O O . ALA A 1 93 ? 5.603 -7.288 -10.214 1.00 86.69 93 ALA A O 1
ATOM 712 N N . ALA A 1 94 ? 7.743 -7.369 -9.542 1.00 81.69 94 ALA A N 1
ATOM 713 C CA . ALA A 1 94 ? 8.224 -8.159 -10.677 1.00 81.69 94 ALA A CA 1
ATOM 714 C C . ALA A 1 94 ? 7.682 -9.600 -10.690 1.00 81.69 94 ALA A C 1
ATOM 716 O O . ALA A 1 94 ? 7.496 -10.169 -11.761 1.00 81.69 94 ALA A O 1
ATOM 717 N N . LEU A 1 95 ? 7.422 -10.180 -9.513 1.00 81.56 95 LEU A N 1
ATOM 718 C CA . LEU A 1 95 ? 6.925 -11.554 -9.383 1.00 81.56 95 LEU A CA 1
ATOM 719 C C . LEU A 1 95 ? 5.402 -11.610 -9.435 1.00 81.56 95 LEU A C 1
ATOM 721 O O . LEU A 1 95 ? 4.829 -12.510 -10.044 1.00 81.56 95 LEU A O 1
ATOM 725 N N . ASN A 1 96 ? 4.747 -10.658 -8.769 1.00 85.81 96 ASN A N 1
ATOM 726 C CA . ASN A 1 96 ? 3.299 -10.569 -8.739 1.00 85.81 96 ASN A CA 1
ATOM 727 C C . ASN A 1 96 ? 2.866 -9.092 -8.728 1.00 85.81 96 ASN A C 1
ATOM 729 O O . ASN A 1 96 ? 3.103 -8.409 -7.727 1.00 85.81 96 ASN A O 1
ATOM 733 N N . PRO A 1 97 ? 2.219 -8.596 -9.799 1.00 86.00 97 PRO A N 1
ATOM 734 C CA . PRO A 1 97 ? 1.805 -7.199 -9.900 1.00 86.00 97 PRO A CA 1
ATOM 735 C C . PRO A 1 97 ? 0.679 -6.808 -8.934 1.00 86.00 97 PRO A C 1
ATOM 737 O O . PRO A 1 97 ? 0.469 -5.617 -8.734 1.00 86.00 97 PRO A O 1
ATOM 740 N N . ARG A 1 98 ? -0.027 -7.775 -8.329 1.00 91.94 98 ARG A N 1
ATOM 741 C CA . ARG A 1 98 ? -1.104 -7.550 -7.352 1.00 91.94 98 ARG A CA 1
ATOM 742 C C . ARG A 1 98 ? -0.873 -8.389 -6.103 1.00 91.94 98 ARG A C 1
ATOM 744 O O . ARG A 1 98 ? -0.990 -9.613 -6.144 1.00 91.94 98 ARG A O 1
ATOM 751 N N . GLN A 1 99 ? -0.584 -7.747 -4.975 1.00 93.81 99 GLN A N 1
ATOM 752 C CA . GLN A 1 99 ? -0.296 -8.442 -3.716 1.00 93.81 99 GLN A CA 1
ATOM 753 C C . GLN A 1 99 ? -1.172 -7.931 -2.580 1.00 93.81 99 GLN A C 1
ATOM 755 O O . GLN A 1 99 ? -1.299 -6.725 -2.372 1.00 93.81 99 GLN A O 1
ATOM 760 N N . THR A 1 100 ? -1.757 -8.866 -1.832 1.00 96.50 100 THR A N 1
ATOM 761 C CA . THR A 1 100 ? -2.580 -8.584 -0.653 1.00 96.50 100 THR A CA 1
ATOM 762 C C . THR A 1 100 ? -1.818 -8.955 0.614 1.00 96.50 100 THR A C 1
ATOM 764 O O . THR A 1 100 ? -1.334 -10.077 0.752 1.00 96.50 100 THR A O 1
ATOM 767 N N . PHE A 1 101 ? -1.757 -8.020 1.556 1.00 96.81 101 PHE A N 1
ATOM 768 C CA . PHE A 1 101 ? -1.003 -8.116 2.801 1.00 96.81 101 PHE A CA 1
ATOM 769 C C . PHE A 1 101 ? -1.961 -8.101 3.985 1.00 96.81 101 PHE A C 1
ATOM 771 O O . PHE A 1 101 ? -2.771 -7.181 4.108 1.00 96.81 101 PHE A O 1
ATOM 778 N N . GLN A 1 102 ? -1.880 -9.118 4.843 1.00 97.88 102 GLN A N 1
ATOM 779 C CA . GLN A 1 102 ? -2.707 -9.216 6.047 1.00 97.88 102 GLN A CA 1
ATOM 780 C C . GLN A 1 102 ? -2.150 -8.308 7.145 1.00 97.88 102 GLN A C 1
ATOM 782 O O . GLN A 1 102 ? -0.954 -8.337 7.433 1.00 97.88 102 GLN A O 1
ATOM 787 N N . LEU A 1 103 ? -3.028 -7.511 7.744 1.00 95.38 103 LEU A N 1
ATOM 788 C CA . LEU A 1 103 ? -2.711 -6.589 8.830 1.00 95.38 103 LEU A CA 1
ATOM 789 C C . LEU A 1 103 ? -2.843 -7.295 10.187 1.00 95.38 103 LEU A C 1
ATOM 791 O O . LEU A 1 103 ? -3.590 -8.269 10.310 1.00 95.38 103 LEU A O 1
ATOM 795 N N . LYS A 1 104 ? -2.100 -6.805 11.183 1.00 83.75 104 LYS A N 1
ATOM 796 C CA . LYS A 1 104 ? -2.159 -7.279 12.573 1.00 83.75 104 LYS A CA 1
ATOM 797 C C . LYS A 1 104 ? -3.298 -6.637 13.358 1.00 83.75 104 LYS A C 1
ATOM 799 O O . LYS A 1 104 ? -3.610 -5.456 13.086 1.00 83.75 104 LYS A O 1
#

pLDDT: mean 77.77, std 17.18, range [39.09, 97.88]